Protein AF-A0A9P4GQ30-F1 (afdb_monomer_lite)

Foldseek 3Di:
DKDADPDPPGGDIDDDDPDPVPLWDADPVPRFIAGVVPRGGDDPPDDPVRVVVVVVVVVVVVVVVVVVVQVVQWDFDPPPPRRDTDGDDPDDPDDD

Structure (mmCIF, N/CA/C/O backbone):
data_AF-A0A9P4GQ30-F1
#
_entry.id   AF-A0A9P4GQ30-F1
#
loop_
_atom_site.group_PDB
_atom_site.id
_atom_site.type_symbol
_atom_site.label_atom_id
_atom_site.label_alt_id
_atom_site.label_comp_id
_atom_site.label_asym_id
_atom_site.label_entity_id
_atom_site.label_seq_id
_atom_site.pdbx_PDB_ins_code
_atom_site.Cartn_x
_atom_site.Cartn_y
_atom_site.Cartn_z
_atom_site.occupancy
_atom_site.B_iso_or_equiv
_atom_site.auth_seq_id
_atom_site.auth_comp_id
_atom_site.auth_asym_id
_atom_site.auth_atom_id
_atom_site.pdbx_PDB_model_num
ATOM 1 N N . MET A 1 1 ? 9.860 11.430 -5.111 1.00 77.50 1 MET A N 1
ATOM 2 C CA . MET A 1 1 ? 9.794 10.771 -3.783 1.00 77.50 1 MET A CA 1
ATOM 3 C C . MET A 1 1 ? 10.476 9.407 -3.846 1.00 77.50 1 MET A C 1
ATOM 5 O O . MET A 1 1 ? 10.179 8.661 -4.767 1.00 77.50 1 MET A O 1
ATOM 9 N N . PHE A 1 2 ? 11.385 9.070 -2.923 1.00 82.88 2 PH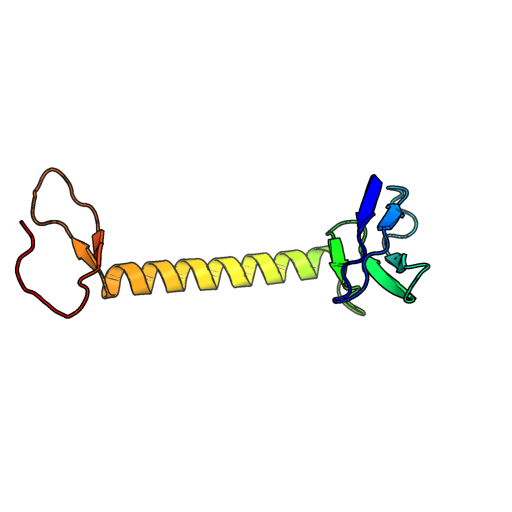E A N 1
ATOM 10 C CA . PHE A 1 2 ? 11.995 7.727 -2.852 1.00 82.88 2 PHE A CA 1
ATOM 11 C C . PHE A 1 2 ? 11.093 6.762 -2.080 1.00 82.88 2 PHE A C 1
ATOM 13 O O . PHE A 1 2 ? 10.620 7.130 -1.006 1.00 82.88 2 PHE A O 1
ATOM 20 N N . ARG A 1 3 ? 10.881 5.540 -2.589 1.00 83.19 3 ARG A N 1
ATOM 21 C CA . ARG A 1 3 ? 10.151 4.482 -1.870 1.00 83.19 3 ARG A CA 1
ATOM 22 C C . ARG A 1 3 ? 10.723 3.088 -2.140 1.00 83.19 3 ARG A C 1
ATOM 24 O O . ARG A 1 3 ? 11.273 2.838 -3.213 1.00 83.19 3 ARG A O 1
ATOM 31 N N . TYR A 1 4 ? 10.562 2.182 -1.177 1.00 87.62 4 TYR A N 1
ATOM 32 C CA . TYR A 1 4 ? 10.941 0.771 -1.307 1.00 87.62 4 TYR A CA 1
ATOM 33 C C . TYR A 1 4 ? 9.923 -0.024 -2.132 1.00 87.62 4 TYR A C 1
ATOM 35 O O . TYR A 1 4 ? 8.755 0.352 -2.241 1.00 87.62 4 TYR A O 1
ATOM 43 N N . CYS A 1 5 ? 10.370 -1.127 -2.730 1.00 87.19 5 CYS A N 1
ATOM 44 C CA . CYS A 1 5 ? 9.490 -2.084 -3.380 1.00 87.19 5 CYS A CA 1
ATOM 45 C C . CYS A 1 5 ? 8.577 -2.756 -2.343 1.00 87.19 5 CYS A C 1
ATOM 47 O O . CYS A 1 5 ? 9.036 -3.185 -1.291 1.00 87.19 5 CYS A O 1
ATOM 49 N N . LEU A 1 6 ? 7.287 -2.882 -2.656 1.00 86.69 6 LEU A N 1
ATOM 50 C CA . LEU A 1 6 ? 6.303 -3.507 -1.761 1.00 86.69 6 LEU A CA 1
ATOM 51 C C . LEU A 1 6 ? 6.274 -5.037 -1.869 1.00 86.69 6 LEU A C 1
ATOM 53 O O . LEU A 1 6 ? 5.602 -5.705 -1.084 1.00 86.69 6 LEU A O 1
ATOM 57 N N . ARG A 1 7 ? 6.963 -5.612 -2.860 1.00 85.38 7 ARG A N 1
ATOM 58 C CA . ARG A 1 7 ? 7.030 -7.063 -3.024 1.00 85.38 7 ARG A CA 1
ATOM 59 C C . ARG A 1 7 ? 7.816 -7.669 -1.867 1.00 85.38 7 ARG A C 1
ATOM 61 O O . ARG A 1 7 ? 8.983 -7.343 -1.665 1.00 85.38 7 ARG A O 1
ATOM 68 N N . SER A 1 8 ? 7.201 -8.624 -1.176 1.00 87.56 8 SER A N 1
ATOM 69 C CA . SER A 1 8 ? 7.875 -9.424 -0.156 1.00 87.56 8 SER A CA 1
ATOM 70 C C . SER A 1 8 ? 9.147 -10.064 -0.724 1.00 87.56 8 SER A C 1
ATOM 72 O O . SER A 1 8 ? 9.101 -10.726 -1.762 1.00 87.56 8 SER A O 1
ATOM 74 N N . GLY A 1 9 ? 10.278 -9.845 -0.051 1.00 88.12 9 GLY A N 1
ATOM 75 C CA . GLY A 1 9 ? 11.591 -10.345 -0.471 1.00 88.12 9 GLY A CA 1
ATOM 76 C C . GLY A 1 9 ? 12.347 -9.459 -1.470 1.00 88.12 9 GLY A C 1
ATOM 77 O O . GLY A 1 9 ? 13.418 -9.855 -1.916 1.00 88.12 9 GLY A O 1
ATOM 78 N N . CYS A 1 10 ? 11.828 -8.279 -1.826 1.00 87.44 10 CYS A N 1
ATOM 79 C CA . CYS A 1 10 ? 12.555 -7.289 -2.620 1.00 87.44 10 CYS A CA 1
ATOM 80 C C . CYS A 1 10 ? 12.959 -6.094 -1.748 1.00 87.44 10 CYS A C 1
ATOM 82 O O . CYS A 1 10 ? 12.106 -5.374 -1.242 1.00 87.44 10 CYS A O 1
ATOM 84 N N . GLU A 1 11 ? 14.262 -5.850 -1.615 1.00 89.62 11 GLU A N 1
ATOM 85 C CA . GLU A 1 11 ? 14.815 -4.752 -0.800 1.00 89.62 11 GLU A CA 1
ATOM 86 C C . GLU A 1 11 ? 15.182 -3.517 -1.637 1.00 89.62 11 GLU A C 1
ATOM 88 O O . GLU A 1 11 ? 15.738 -2.537 -1.144 1.00 89.62 11 GLU A O 1
ATOM 93 N N . SER A 1 12 ? 14.888 -3.554 -2.937 1.00 86.75 12 SER A N 1
ATOM 94 C CA . SER A 1 12 ? 15.214 -2.456 -3.843 1.00 86.75 12 SER A CA 1
ATOM 95 C C . SER A 1 12 ? 14.301 -1.258 -3.608 1.00 86.75 12 SER A C 1
ATOM 97 O O . SER A 1 12 ? 13.094 -1.408 -3.422 1.00 86.75 12 SER A O 1
ATOM 99 N N . GLY A 1 13 ? 14.867 -0.055 -3.664 1.00 87.25 13 GLY A N 1
ATOM 100 C CA . GLY A 1 13 ? 14.116 1.196 -3.632 1.00 87.25 13 GLY A CA 1
ATOM 101 C C . GLY A 1 13 ? 14.353 2.027 -4.884 1.00 87.25 13 GLY A C 1
ATOM 102 O O . GLY A 1 13 ? 15.381 1.899 -5.548 1.00 87.25 13 GLY A O 1
ATOM 103 N N . GLN A 1 14 ? 13.386 2.874 -5.217 1.00 84.94 14 GLN A N 1
ATOM 104 C CA . GLN A 1 14 ? 13.439 3.719 -6.405 1.00 84.94 14 GLN A CA 1
ATOM 105 C C . GLN A 1 14 ? 12.807 5.084 -6.165 1.00 84.94 14 GLN A C 1
ATOM 107 O O . GLN A 1 14 ? 11.986 5.271 -5.265 1.00 84.94 14 GLN A O 1
ATOM 112 N N . ILE A 1 15 ? 13.224 6.055 -6.973 1.00 82.81 15 ILE A N 1
ATOM 113 C CA . ILE A 1 15 ? 12.683 7.409 -6.955 1.00 82.81 15 ILE A CA 1
ATOM 114 C C . ILE A 1 15 ? 11.524 7.465 -7.947 1.00 82.81 15 ILE A C 1
ATOM 116 O O . ILE A 1 15 ? 11.696 7.180 -9.127 1.00 82.81 15 ILE A O 1
ATOM 120 N N . TYR A 1 16 ? 10.354 7.840 -7.447 1.00 72.19 16 TYR A N 1
ATOM 121 C CA . TYR A 1 16 ? 9.144 8.062 -8.224 1.00 72.19 16 TYR A CA 1
ATOM 122 C C . TYR A 1 16 ? 8.982 9.562 -8.454 1.00 72.19 16 TYR A C 1
ATOM 124 O O . TYR A 1 16 ? 9.045 10.344 -7.495 1.00 72.19 16 TYR A O 1
ATOM 132 N N . ASP A 1 17 ? 8.777 9.960 -9.705 1.00 67.94 17 ASP A N 1
ATOM 133 C CA . ASP A 1 17 ? 8.316 11.306 -10.020 1.00 67.94 17 ASP A CA 1
ATOM 134 C C . ASP A 1 17 ? 6.820 11.381 -9.692 1.00 67.94 17 ASP A C 1
ATOM 136 O O . ASP A 1 17 ? 6.056 10.486 -10.049 1.00 67.94 17 ASP A O 1
ATOM 140 N N . SER A 1 18 ? 6.399 12.386 -8.927 1.00 61.75 18 SER A N 1
ATOM 141 C CA . SER A 1 18 ? 5.008 12.538 -8.473 1.00 61.75 18 SER A CA 1
ATOM 142 C C . SER A 1 18 ? 4.103 13.142 -9.554 1.00 61.75 18 SER A C 1
ATOM 144 O O . SER A 1 18 ? 3.155 13.861 -9.239 1.00 61.75 18 SER A O 1
ATOM 146 N N . GLY A 1 19 ? 4.423 12.899 -10.825 1.00 58.12 19 GLY A N 1
ATOM 147 C CA . GLY A 1 19 ? 3.598 13.273 -11.958 1.00 58.12 19 GLY A CA 1
ATOM 148 C C . GLY A 1 19 ? 2.343 12.407 -12.013 1.00 58.12 19 GLY A C 1
ATOM 149 O O . GLY A 1 19 ? 2.396 11.187 -11.886 1.00 58.12 19 GLY A O 1
ATOM 150 N N . VAL A 1 20 ? 1.194 13.047 -12.229 1.00 55.47 20 VAL A N 1
ATOM 151 C CA . VAL A 1 20 ? -0.092 12.373 -12.494 1.00 55.47 20 VAL A CA 1
ATOM 152 C C . VAL A 1 20 ? -0.037 11.574 -13.812 1.00 55.47 20 VAL A C 1
ATOM 154 O O . VAL A 1 20 ? -0.868 10.703 -14.063 1.00 55.47 20 VAL A O 1
ATOM 157 N N . GLU A 1 21 ? 0.975 11.840 -14.644 1.00 51.66 21 GLU A N 1
ATOM 158 C CA . GLU A 1 21 ? 1.309 11.073 -15.839 1.00 51.66 21 GLU A CA 1
ATOM 159 C C . GLU A 1 21 ? 2.035 9.777 -15.457 1.00 51.66 21 GLU A C 1
ATOM 161 O O . GLU A 1 21 ? 3.258 9.711 -15.376 1.00 51.66 21 GLU A O 1
ATOM 166 N N . GLY A 1 22 ? 1.250 8.730 -15.207 1.00 59.22 22 GLY A N 1
ATOM 167 C CA . GLY A 1 22 ? 1.762 7.402 -14.876 1.00 59.22 22 GLY A CA 1
ATOM 168 C C . GLY A 1 22 ? 1.728 7.130 -13.378 1.00 59.22 22 GLY A C 1
ATOM 169 O O . GLY A 1 22 ? 2.749 7.036 -12.706 1.00 59.22 22 GLY A O 1
ATOM 170 N N . ASN A 1 23 ? 0.524 6.913 -12.852 1.00 71.56 23 ASN A N 1
ATOM 171 C CA . ASN A 1 23 ? 0.314 6.442 -11.484 1.00 71.56 23 ASN A CA 1
ATOM 172 C C . ASN A 1 23 ? 0.834 5.014 -11.241 1.00 71.56 23 ASN A C 1
ATOM 174 O O . ASN A 1 23 ? 0.860 4.569 -10.098 1.00 71.56 23 ASN A O 1
ATOM 178 N N . ILE A 1 24 ? 1.247 4.298 -12.290 1.00 77.19 24 ILE A N 1
ATOM 179 C CA . ILE A 1 24 ? 1.805 2.949 -12.223 1.00 77.19 24 ILE A CA 1
ATOM 180 C C . ILE A 1 24 ? 3.317 3.046 -12.343 1.00 77.19 24 ILE A C 1
ATOM 182 O O . ILE A 1 24 ? 3.842 3.579 -13.319 1.00 77.19 24 ILE A O 1
ATOM 186 N N . SER A 1 25 ? 4.026 2.449 -11.397 1.00 77.62 25 SER A N 1
ATOM 187 C CA . SER A 1 25 ? 5.472 2.346 -11.471 1.00 77.62 25 SER A CA 1
ATOM 188 C C . SER A 1 25 ? 5.936 0.910 -11.309 1.00 77.62 25 SER A C 1
ATOM 190 O O . SER A 1 25 ? 5.378 0.129 -10.539 1.00 77.62 25 SER A O 1
ATOM 192 N N . ARG A 1 26 ? 6.951 0.563 -12.097 1.00 84.19 26 ARG A N 1
ATOM 193 C CA . ARG A 1 26 ? 7.543 -0.767 -12.173 1.00 84.19 26 ARG A CA 1
ATOM 194 C C . ARG A 1 26 ? 8.865 -0.786 -11.429 1.00 84.19 26 ARG A C 1
ATOM 196 O O . ARG A 1 26 ? 9.662 0.139 -11.572 1.00 84.19 26 ARG A O 1
ATOM 203 N N . SER A 1 27 ? 9.111 -1.842 -10.662 1.00 84.44 27 SER A N 1
ATOM 204 C CA . SER A 1 27 ? 10.403 -2.039 -10.019 1.00 84.44 27 SER A CA 1
ATOM 205 C C . SER A 1 27 ? 11.478 -2.470 -11.010 1.00 84.44 27 SER A C 1
ATOM 207 O O . SER A 1 27 ? 11.296 -3.465 -11.701 1.00 84.44 27 SER A O 1
ATOM 209 N N . ASN A 1 28 ? 12.627 -1.791 -11.017 1.00 84.31 28 ASN A N 1
ATOM 210 C CA . ASN A 1 28 ? 13.764 -2.170 -11.873 1.00 84.31 28 ASN A CA 1
ATOM 211 C C . ASN A 1 28 ? 14.456 -3.476 -11.442 1.00 84.31 28 ASN A C 1
ATOM 213 O O . ASN A 1 28 ? 15.243 -4.028 -12.203 1.00 84.31 28 ASN A O 1
ATOM 217 N N . ALA A 1 29 ? 14.205 -3.953 -10.220 1.00 88.62 29 ALA A N 1
ATOM 218 C CA . ALA A 1 29 ? 14.859 -5.143 -9.676 1.00 88.62 29 ALA A CA 1
ATOM 219 C C . ALA A 1 29 ? 14.021 -6.422 -9.807 1.00 88.62 29 ALA A C 1
ATOM 221 O O . ALA A 1 29 ? 14.574 -7.516 -9.832 1.00 88.62 29 ALA A O 1
ATOM 222 N N . CYS A 1 30 ? 12.689 -6.299 -9.837 1.00 88.19 30 CYS A N 1
ATOM 223 C CA . CYS A 1 30 ? 11.785 -7.454 -9.783 1.00 88.19 30 CYS A CA 1
ATOM 224 C C . CYS A 1 30 ? 10.503 -7.304 -10.619 1.00 88.19 30 CYS A C 1
ATOM 226 O O . CYS A 1 30 ? 9.577 -8.097 -10.451 1.00 88.19 30 CYS A O 1
ATOM 228 N N . ASP A 1 31 ? 10.409 -6.259 -11.449 1.00 85.62 31 ASP A N 1
ATOM 229 C CA . ASP A 1 31 ? 9.269 -5.944 -12.325 1.00 85.62 31 ASP A CA 1
ATOM 230 C C . ASP A 1 31 ? 7.907 -5.782 -11.624 1.00 85.62 31 ASP A C 1
ATOM 232 O O . ASP A 1 31 ? 6.861 -5.692 -12.269 1.00 85.62 31 ASP A O 1
ATOM 236 N N . PHE A 1 32 ? 7.898 -5.690 -10.292 1.00 85.50 32 PHE A N 1
ATOM 237 C CA . PHE A 1 32 ? 6.677 -5.497 -9.520 1.00 85.50 32 PHE A CA 1
ATOM 238 C C . PHE A 1 32 ? 6.035 -4.139 -9.820 1.00 85.50 32 PHE A C 1
ATOM 240 O O . PHE A 1 32 ? 6.727 -3.120 -9.839 1.00 85.50 32 PHE A O 1
ATOM 247 N N . LEU A 1 33 ? 4.719 -4.136 -10.045 1.00 84.62 33 LEU A N 1
ATOM 248 C CA . LEU A 1 33 ? 3.939 -2.938 -10.343 1.00 84.62 33 LEU A CA 1
ATOM 249 C C . LEU A 1 33 ? 3.269 -2.406 -9.073 1.00 84.62 33 LEU A C 1
ATOM 251 O O . LEU A 1 33 ? 2.552 -3.136 -8.387 1.00 84.62 33 LEU A O 1
ATOM 255 N N . THR A 1 34 ? 3.460 -1.118 -8.815 1.00 79.25 34 THR A N 1
ATOM 256 C CA . THR A 1 34 ? 2.944 -0.402 -7.646 1.00 79.25 34 THR A CA 1
ATOM 257 C C . THR A 1 34 ? 2.236 0.871 -8.096 1.00 79.25 34 THR A C 1
ATOM 259 O O . THR A 1 34 ? 2.719 1.556 -9.002 1.00 79.25 34 THR A O 1
ATOM 262 N N . PHE A 1 35 ? 1.123 1.220 -7.446 1.00 78.19 35 PHE A N 1
ATOM 263 C CA . PHE A 1 35 ? 0.509 2.537 -7.597 1.00 78.19 35 PHE A CA 1
ATOM 264 C C . PHE A 1 35 ? 1.224 3.573 -6.725 1.00 78.19 35 PHE A C 1
ATOM 266 O O . PHE A 1 35 ? 1.322 3.422 -5.507 1.00 78.19 35 PHE A O 1
ATOM 273 N N . THR A 1 36 ? 1.699 4.657 -7.335 1.00 73.19 36 THR A N 1
ATOM 274 C CA . THR A 1 36 ? 2.489 5.701 -6.653 1.00 73.19 36 THR A CA 1
ATOM 275 C C . THR A 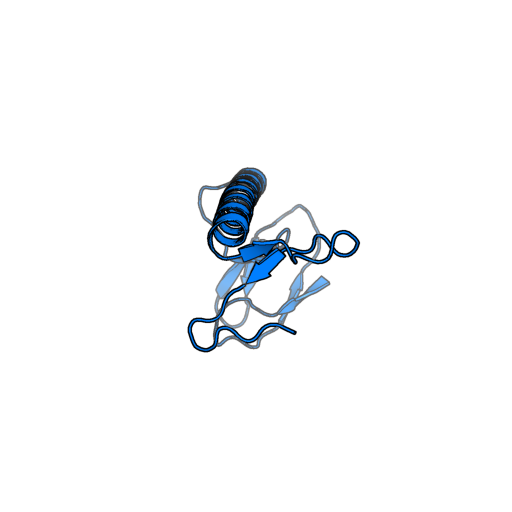1 36 ? 1.659 6.611 -5.744 1.00 73.19 36 THR A C 1
ATOM 277 O O . THR A 1 36 ? 2.226 7.289 -4.882 1.00 73.19 36 THR A O 1
ATOM 280 N N . ILE A 1 37 ? 0.332 6.610 -5.922 1.00 75.38 37 ILE A N 1
ATOM 281 C CA . ILE A 1 37 ? -0.618 7.473 -5.203 1.00 75.38 37 ILE A CA 1
ATOM 282 C C . ILE A 1 37 ? -0.946 6.915 -3.808 1.00 75.38 37 ILE A C 1
ATOM 284 O O . ILE A 1 37 ? -1.089 7.691 -2.866 1.00 75.38 37 ILE A O 1
ATOM 288 N N . HIS A 1 38 ? -1.046 5.589 -3.661 1.00 72.12 38 HIS A N 1
ATOM 289 C CA . HIS A 1 38 ? -1.520 4.949 -2.421 1.00 72.12 38 HIS A CA 1
ATOM 290 C C . HIS A 1 38 ? -0.530 3.958 -1.807 1.00 72.12 38 HIS A C 1
ATOM 292 O O . HIS A 1 38 ? -0.840 3.371 -0.777 1.00 72.12 38 HIS A O 1
ATOM 298 N N . ASP A 1 39 ? 0.653 3.783 -2.409 1.00 72.25 39 ASP A N 1
ATOM 299 C CA . ASP A 1 39 ? 1.664 2.832 -1.932 1.00 72.25 39 ASP A CA 1
ATOM 300 C C . ASP A 1 39 ? 1.138 1.400 -1.851 1.00 72.25 39 ASP A C 1
ATOM 302 O O . ASP A 1 39 ? 1.369 0.679 -0.881 1.00 72.25 39 ASP A O 1
ATOM 306 N N . GLU A 1 40 ? 0.434 0.979 -2.900 1.00 74.19 40 GLU A N 1
ATOM 307 C CA . GLU A 1 40 ? -0.193 -0.338 -2.958 1.00 74.19 40 GLU A CA 1
ATOM 308 C C . GLU A 1 40 ? 0.193 -1.099 -4.215 1.00 74.19 40 GLU A C 1
ATOM 310 O O . GLU A 1 40 ? 0.553 -0.518 -5.244 1.00 74.19 40 GLU A O 1
ATOM 315 N N . ALA A 1 41 ? 0.085 -2.424 -4.135 1.00 78.81 41 ALA A N 1
ATOM 316 C CA . ALA A 1 41 ? 0.215 -3.284 -5.298 1.00 78.81 41 ALA A CA 1
ATOM 317 C C . ALA A 1 41 ? -0.749 -2.832 -6.404 1.00 78.81 41 ALA A C 1
ATOM 319 O O . ALA A 1 41 ? -1.898 -2.472 -6.142 1.00 78.81 41 ALA A O 1
ATOM 320 N N . PHE A 1 42 ? -0.284 -2.874 -7.651 1.00 78.81 42 PHE A N 1
ATOM 321 C CA . PHE A 1 42 ? -1.129 -2.567 -8.794 1.00 78.81 42 PHE A CA 1
ATOM 322 C C . PHE A 1 42 ? -2.352 -3.495 -8.837 1.00 78.81 42 PHE A C 1
ATOM 324 O O . PHE A 1 42 ? -2.221 -4.717 -8.927 1.00 78.81 42 PHE A O 1
ATOM 331 N N . HIS A 1 43 ? -3.538 -2.897 -8.814 1.00 72.38 43 HIS A N 1
ATOM 332 C CA . HIS A 1 43 ? -4.818 -3.573 -8.979 1.00 72.38 43 HIS A CA 1
ATOM 333 C C . HIS A 1 43 ? -5.378 -3.297 -10.383 1.00 72.38 43 HIS A C 1
ATOM 335 O O . HIS A 1 43 ? -5.790 -2.186 -10.716 1.00 72.38 43 HIS A O 1
ATOM 341 N N . ALA A 1 44 ? -5.385 -4.322 -11.236 1.00 65.69 44 ALA A N 1
ATOM 342 C CA . ALA A 1 44 ? -5.967 -4.220 -12.569 1.00 65.69 44 ALA A CA 1
ATOM 343 C C . ALA A 1 44 ? -7.503 -4.166 -12.477 1.00 65.69 44 ALA A C 1
ATOM 345 O O . ALA A 1 44 ? -8.114 -5.061 -11.899 1.00 65.69 44 ALA A O 1
ATOM 346 N N . GLY A 1 45 ? -8.123 -3.150 -13.086 1.00 68.44 45 GLY A N 1
ATOM 347 C CA . GLY A 1 45 ? -9.583 -3.073 -13.241 1.00 68.44 45 GLY A CA 1
ATOM 348 C C . GLY A 1 45 ? -10.338 -2.321 -12.145 1.00 68.44 45 GLY A C 1
ATOM 349 O O . GLY A 1 45 ? -11.564 -2.332 -12.155 1.00 68.44 45 GLY A O 1
ATOM 350 N N . GLU A 1 46 ? -9.638 -1.644 -11.237 1.00 73.25 46 GLU A N 1
ATOM 351 C CA . GLU A 1 46 ? -10.259 -0.810 -10.207 1.00 73.25 46 GLU A CA 1
ATOM 352 C C . GLU A 1 46 ? -9.592 0.565 -10.156 1.00 73.25 46 GLU A C 1
ATOM 354 O O . GLU A 1 46 ? -8.366 0.667 -10.261 1.00 73.25 46 GLU A O 1
ATOM 359 N N . THR A 1 47 ? -10.394 1.624 -10.014 1.00 77.44 47 THR A N 1
ATOM 360 C CA . THR A 1 47 ? -9.862 2.973 -9.825 1.00 77.44 47 THR A CA 1
ATOM 361 C C . THR A 1 47 ? -9.331 3.143 -8.403 1.00 77.44 47 THR A C 1
ATOM 363 O O . THR A 1 47 ? -9.811 2.530 -7.453 1.00 77.44 47 THR A O 1
ATOM 366 N N . CYS A 1 48 ? -8.357 4.032 -8.247 1.00 75.00 48 CYS A N 1
ATOM 367 C CA . CYS A 1 48 ? -7.886 4.520 -6.955 1.00 75.00 48 CYS A CA 1
ATOM 368 C C . CYS A 1 48 ? -9.032 4.877 -5.981 1.00 75.00 48 CYS A C 1
ATOM 370 O O . CYS A 1 48 ? -8.990 4.523 -4.805 1.00 75.00 48 CYS A O 1
ATOM 372 N N . GLU A 1 49 ? -10.087 5.529 -6.482 1.00 77.56 49 GLU A N 1
ATOM 373 C CA . GLU A 1 49 ? -11.250 5.925 -5.681 1.00 77.56 49 GLU A CA 1
ATOM 374 C C . GLU A 1 49 ? -12.106 4.736 -5.234 1.00 77.56 49 GLU A C 1
ATOM 376 O O . GLU A 1 49 ? -12.576 4.706 -4.097 1.00 77.56 49 GLU A O 1
ATOM 381 N N . ASP A 1 50 ? -12.330 3.755 -6.109 1.00 78.38 50 ASP A N 1
ATOM 382 C CA . ASP A 1 50 ? -13.094 2.550 -5.766 1.00 78.38 50 ASP A CA 1
ATOM 383 C C . ASP A 1 50 ? -12.353 1.699 -4.727 1.00 78.38 50 ASP A C 1
ATOM 385 O O . ASP A 1 50 ? -12.968 1.176 -3.790 1.00 78.38 50 ASP A O 1
ATOM 389 N N . HIS A 1 51 ? -11.023 1.636 -4.839 1.00 79.38 51 HIS A N 1
ATOM 390 C CA . HIS A 1 51 ? -10.170 0.972 -3.861 1.00 79.38 51 HIS A CA 1
ATOM 391 C C . HIS A 1 51 ? -10.301 1.597 -2.466 1.00 79.38 51 HIS A C 1
ATOM 393 O 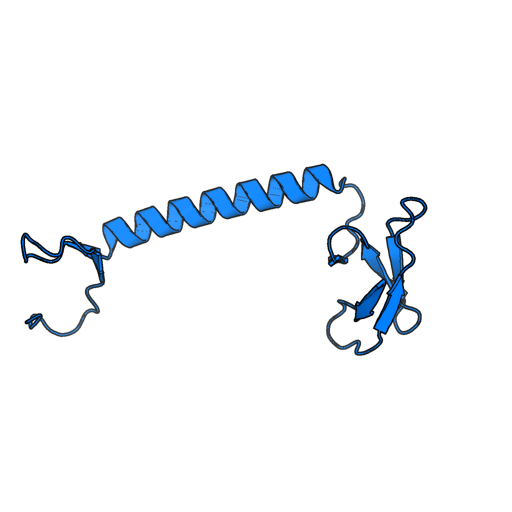O . HIS A 1 51 ? -10.531 0.890 -1.477 1.00 79.38 51 HIS A O 1
ATOM 399 N N . ASP A 1 52 ? -10.200 2.927 -2.386 1.00 78.69 52 ASP A N 1
ATOM 400 C CA . ASP A 1 52 ? -10.293 3.662 -1.124 1.00 78.69 52 ASP A CA 1
ATOM 401 C C . ASP A 1 52 ? -11.682 3.519 -0.481 1.00 78.69 52 ASP A C 1
ATOM 403 O O . ASP A 1 52 ? -11.795 3.215 0.711 1.00 78.69 52 ASP A O 1
ATOM 407 N N . LYS A 1 53 ? -12.752 3.599 -1.287 1.00 81.69 53 LYS A N 1
ATOM 408 C CA . LYS A 1 53 ? -14.132 3.368 -0.826 1.00 81.69 53 LYS A CA 1
ATOM 409 C C . LYS A 1 53 ? -14.305 1.977 -0.224 1.00 81.69 53 LYS A C 1
ATOM 411 O O . LYS A 1 53 ? -14.883 1.851 0.858 1.00 81.69 53 LYS A O 1
ATOM 416 N N . ARG A 1 54 ? -13.783 0.927 -0.872 1.00 80.31 54 ARG A N 1
ATOM 417 C CA . ARG A 1 54 ? -13.839 -0.435 -0.316 1.00 80.31 54 ARG A CA 1
ATOM 418 C C . ARG A 1 54 ? -13.056 -0.567 0.983 1.00 80.31 54 ARG A C 1
ATOM 420 O O . ARG A 1 54 ? -13.520 -1.262 1.886 1.00 80.31 54 ARG A O 1
ATOM 427 N N . LYS A 1 55 ? -11.873 0.040 1.093 1.00 78.44 55 LYS A N 1
ATOM 428 C CA . LYS A 1 55 ? -11.090 -0.002 2.337 1.00 78.44 55 LYS A CA 1
ATOM 429 C C . LYS A 1 55 ? -11.785 0.727 3.475 1.00 78.44 55 LYS A C 1
ATOM 431 O O . LYS A 1 55 ? -11.862 0.191 4.575 1.00 78.44 55 LYS A O 1
ATOM 436 N N . THR A 1 56 ? -12.326 1.909 3.208 1.00 77.62 56 THR A N 1
ATOM 437 C CA . THR A 1 56 ? -13.115 2.669 4.182 1.00 77.62 56 THR A CA 1
ATOM 438 C C . THR A 1 56 ? -14.339 1.878 4.632 1.00 77.62 56 THR A C 1
ATOM 440 O O . THR A 1 56 ? -14.581 1.751 5.829 1.00 77.62 56 THR A O 1
ATOM 443 N N . SER A 1 57 ? -15.075 1.271 3.697 1.00 71.06 57 SER A N 1
ATOM 444 C CA . SER A 1 57 ? -16.233 0.443 4.037 1.00 71.06 57 SER A CA 1
ATOM 445 C C . SER A 1 57 ? -15.861 -0.764 4.901 1.00 71.06 57 SER A C 1
ATOM 447 O O . SER A 1 57 ? -16.596 -1.067 5.832 1.00 71.06 57 SER A O 1
ATOM 449 N N . GLN A 1 58 ? -14.746 -1.445 4.617 1.00 68.88 58 GLN A N 1
ATOM 450 C CA . GLN A 1 58 ? -14.284 -2.581 5.426 1.00 68.88 58 GLN A CA 1
ATOM 451 C C . GLN A 1 58 ? -13.870 -2.148 6.835 1.00 68.88 58 GLN A C 1
ATOM 453 O O . GLN A 1 58 ? -14.352 -2.729 7.802 1.00 68.88 58 GLN A O 1
ATOM 458 N N . ARG A 1 59 ? -13.092 -1.063 6.959 1.00 69.62 59 ARG A N 1
ATOM 459 C CA . ARG A 1 59 ? -12.700 -0.514 8.266 1.00 69.62 59 ARG A CA 1
ATOM 460 C C . ARG A 1 59 ? -13.903 -0.150 9.131 1.00 69.62 59 ARG A C 1
ATOM 462 O O . ARG A 1 59 ? -13.890 -0.436 10.318 1.00 69.62 59 ARG A O 1
ATOM 469 N N . ASN A 1 60 ? -14.941 0.448 8.546 1.00 67.19 60 ASN A N 1
ATO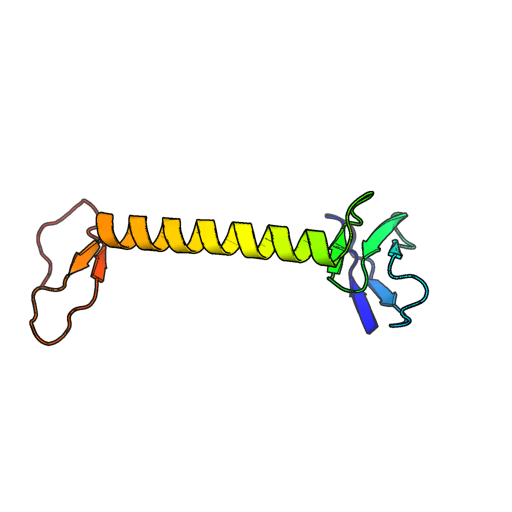M 470 C CA . ASN A 1 60 ? -16.154 0.800 9.289 1.00 67.19 60 ASN A CA 1
ATOM 471 C C . ASN A 1 60 ? -16.884 -0.439 9.831 1.00 67.19 60 ASN A C 1
ATOM 473 O O . ASN A 1 60 ? -17.415 -0.399 10.934 1.00 67.19 60 ASN A O 1
ATOM 477 N N . VAL A 1 61 ? -16.904 -1.540 9.073 1.00 70.69 61 VAL A N 1
ATOM 478 C CA . VAL A 1 61 ? -17.508 -2.805 9.525 1.00 70.69 61 VAL A CA 1
ATOM 479 C C . VAL A 1 61 ? -16.666 -3.451 10.628 1.00 70.69 61 VAL A C 1
ATOM 481 O O . VAL A 1 61 ? -17.219 -3.949 11.603 1.00 70.69 61 VAL A O 1
ATOM 484 N N . GLU A 1 62 ? -15.338 -3.434 10.498 1.00 66.31 62 GLU A N 1
ATOM 485 C CA . GLU A 1 62 ? -14.425 -3.970 11.515 1.00 66.31 62 GLU A CA 1
ATOM 486 C C . GLU A 1 62 ? -14.472 -3.168 12.825 1.00 66.31 62 GLU A C 1
ATOM 488 O O . GLU A 1 62 ? -14.435 -3.762 13.904 1.00 66.31 62 GLU A O 1
ATOM 493 N N . ASP A 1 63 ? -14.583 -1.840 12.747 1.00 64.94 63 ASP A N 1
ATOM 494 C CA . ASP A 1 63 ? -14.703 -0.961 13.916 1.00 64.94 63 ASP A CA 1
ATOM 495 C C . ASP A 1 63 ? -16.031 -1.188 14.653 1.00 64.94 63 ASP A C 1
ATOM 497 O O . ASP A 1 63 ? -16.039 -1.378 15.871 1.00 64.94 63 ASP A O 1
ATOM 501 N N . ASP A 1 64 ? -17.140 -1.291 13.914 1.00 64.06 64 ASP A N 1
ATOM 502 C CA . ASP A 1 64 ? -18.456 -1.595 14.484 1.00 64.06 64 ASP A CA 1
ATOM 503 C C . ASP A 1 64 ? -18.479 -2.986 15.136 1.00 64.06 64 ASP A C 1
ATOM 505 O O . ASP A 1 64 ? -18.869 -3.130 16.296 1.00 64.06 64 ASP A O 1
ATOM 509 N N . ALA A 1 65 ? -17.937 -4.003 14.458 1.00 67.88 65 ALA A N 1
ATOM 510 C CA . ALA A 1 65 ? -17.807 -5.345 15.019 1.00 67.88 65 ALA A CA 1
ATOM 511 C C . ALA A 1 65 ? -16.927 -5.364 16.283 1.00 67.88 65 ALA A C 1
ATOM 513 O O . ALA A 1 65 ? -17.253 -6.042 17.260 1.00 67.88 65 ALA A O 1
ATOM 514 N N . SER A 1 66 ? -15.837 -4.593 16.306 1.00 62.91 66 SER A N 1
ATOM 515 C CA . SER A 1 66 ? -14.959 -4.474 17.476 1.00 62.91 66 SER A CA 1
ATOM 516 C C . SER A 1 66 ? -15.656 -3.765 18.640 1.00 62.91 66 SER A C 1
ATOM 518 O O . SER A 1 66 ? -15.502 -4.170 19.796 1.00 62.91 66 SER A O 1
ATOM 520 N N . ALA A 1 67 ? -16.466 -2.743 18.356 1.00 65.56 67 ALA A N 1
ATOM 521 C CA . ALA A 1 67 ? -17.275 -2.058 19.356 1.00 65.56 67 ALA A CA 1
ATOM 522 C C . ALA A 1 67 ? -18.351 -2.982 19.953 1.00 65.56 67 ALA A C 1
ATOM 524 O O . ALA A 1 67 ? -18.573 -2.962 21.165 1.00 65.56 67 ALA A O 1
ATOM 525 N N . GLU A 1 68 ? -18.994 -3.815 19.135 1.00 65.12 68 GLU A N 1
ATOM 526 C CA . GLU A 1 68 ? -19.990 -4.805 19.566 1.00 65.12 68 GLU A CA 1
ATOM 527 C C . GLU A 1 68 ? -19.371 -5.908 20.440 1.00 65.12 68 GLU A C 1
ATOM 529 O O . GLU A 1 68 ? -19.923 -6.255 21.491 1.00 65.12 68 GLU A O 1
ATOM 534 N N . VAL A 1 69 ? -18.194 -6.421 20.059 1.00 65.62 69 VAL A N 1
ATOM 535 C CA . VAL A 1 69 ? -17.448 -7.397 20.869 1.00 65.62 69 VAL A CA 1
ATOM 536 C C . VAL A 1 69 ? -17.047 -6.775 22.199 1.00 65.62 69 VAL A C 1
ATOM 538 O O . VAL A 1 69 ? -17.352 -7.355 23.234 1.00 65.62 69 VAL A O 1
ATOM 541 N N . ASN A 1 70 ? -16.478 -5.566 22.197 1.00 60.41 70 ASN A N 1
ATOM 542 C CA . ASN A 1 70 ? -16.107 -4.858 23.422 1.00 60.41 70 ASN A CA 1
ATOM 543 C C . ASN A 1 70 ? -17.318 -4.686 24.356 1.00 60.41 70 ASN A C 1
ATOM 545 O O . ASN A 1 70 ? -17.241 -5.044 25.526 1.00 60.41 70 ASN A O 1
ATOM 549 N N . LYS A 1 71 ? -18.485 -4.253 23.858 1.00 62.81 71 LYS A N 1
ATOM 550 C CA . LYS A 1 71 ? -19.712 -4.174 24.682 1.00 62.81 71 LYS A CA 1
ATOM 551 C C . LYS A 1 71 ? -20.135 -5.522 25.278 1.00 62.81 71 LYS A C 1
ATOM 553 O O . LYS A 1 71 ? -20.733 -5.540 26.350 1.00 62.81 71 LYS A O 1
ATOM 558 N N . SER A 1 72 ? -19.885 -6.622 24.570 1.00 62.78 72 SER A N 1
ATOM 559 C CA . SER A 1 72 ? -20.350 -7.960 24.949 1.00 62.78 72 SER A CA 1
ATOM 560 C C . SER A 1 72 ? -19.371 -8.700 25.867 1.00 62.78 72 SER A C 1
ATOM 562 O O . SER A 1 72 ? -19.799 -9.504 26.693 1.00 62.78 72 SER A O 1
ATOM 564 N N . THR A 1 73 ? -18.066 -8.439 25.739 1.00 62.25 73 THR A N 1
ATOM 565 C CA . THR A 1 73 ? -16.999 -9.090 26.522 1.00 62.25 73 THR A CA 1
ATOM 566 C C . THR A 1 73 ? -16.558 -8.271 27.731 1.00 62.25 73 THR A C 1
ATOM 568 O O . THR A 1 73 ? -15.949 -8.814 28.658 1.00 62.25 73 THR A O 1
ATOM 571 N N . THR A 1 74 ? -16.894 -6.980 27.770 1.00 65.62 74 THR A N 1
ATOM 572 C CA . THR A 1 74 ? -16.558 -6.102 28.891 1.00 65.62 74 THR A CA 1
ATOM 573 C C . THR A 1 74 ? -17.749 -5.836 29.805 1.00 65.62 74 THR A C 1
ATOM 575 O O . THR A 1 74 ? -18.908 -5.792 29.396 1.00 65.62 74 THR A O 1
ATOM 578 N N . LYS A 1 75 ? -17.466 -5.650 31.094 1.00 66.31 75 LYS A N 1
ATOM 579 C CA . LYS A 1 75 ? -18.426 -5.140 32.079 1.00 66.31 75 LYS A CA 1
ATOM 580 C C . LYS A 1 75 ? -18.057 -3.704 32.412 1.00 66.31 75 LYS A C 1
ATOM 582 O O . LYS A 1 75 ? -16.892 -3.340 32.341 1.00 66.31 75 LYS A O 1
ATOM 587 N N . LYS A 1 76 ? -19.021 -2.875 32.808 1.00 66.00 76 LYS A N 1
ATOM 588 C CA . LYS A 1 76 ? -18.695 -1.541 33.331 1.00 66.00 76 LYS A CA 1
ATOM 589 C C . LYS A 1 76 ? -18.083 -1.656 34.721 1.00 66.00 76 LYS A C 1
ATOM 591 O O . LYS A 1 76 ? -18.566 -2.438 35.541 1.00 66.00 76 LYS A O 1
ATOM 596 N N . CYS A 1 77 ? -17.052 -0.857 34.976 1.00 63.69 77 CYS A N 1
ATOM 597 C CA . CYS A 1 77 ? -16.485 -0.701 36.306 1.00 63.69 77 CYS A CA 1
ATOM 598 C C . CYS A 1 77 ? -17.595 -0.283 37.298 1.00 63.69 77 CYS A C 1
ATOM 600 O O . CYS A 1 77 ? -18.326 0.669 37.010 1.00 63.69 77 CYS A O 1
ATOM 602 N N . PRO A 1 78 ? -17.758 -0.992 38.432 1.00 65.56 78 PRO A N 1
ATOM 603 C CA . PRO A 1 78 ? -18.832 -0.736 39.393 1.00 65.56 78 PRO A CA 1
ATOM 604 C C . PRO A 1 78 ? -18.657 0.577 40.174 1.00 65.56 78 PRO A C 1
ATOM 606 O O . PRO A 1 78 ? -19.627 1.077 40.741 1.00 65.56 78 PRO A O 1
ATOM 609 N N . GLU A 1 79 ? -17.451 1.154 40.185 1.00 64.06 79 GLU A N 1
ATOM 610 C CA . GLU A 1 79 ? -17.197 2.491 40.727 1.00 64.06 79 GLU A CA 1
ATOM 611 C C . GLU A 1 79 ? -17.945 3.546 39.900 1.00 64.06 79 GLU A C 1
ATOM 613 O O . GLU A 1 79 ? -17.651 3.778 38.721 1.00 64.06 79 GLU A O 1
ATOM 618 N N . THR A 1 80 ? -18.887 4.237 40.546 1.00 59.97 80 THR A N 1
ATOM 619 C CA . THR A 1 80 ? -19.789 5.235 39.940 1.00 59.97 80 THR A CA 1
ATOM 620 C C . THR A 1 80 ? -19.074 6.429 39.304 1.00 59.97 80 THR A C 1
ATOM 622 O O . THR A 1 80 ? -19.693 7.197 38.572 1.00 59.97 80 THR A O 1
ATOM 625 N N . THR A 1 81 ? -17.779 6.586 39.574 1.00 64.19 81 THR A N 1
ATOM 626 C CA . THR A 1 81 ? -16.939 7.698 39.109 1.00 64.19 81 THR A CA 1
ATOM 627 C C . THR A 1 81 ? -16.077 7.327 37.895 1.00 64.19 81 THR A C 1
ATOM 629 O O . THR A 1 81 ? -15.586 8.210 37.201 1.00 64.19 81 THR A O 1
ATOM 632 N N . CYS A 1 82 ? -15.877 6.031 37.633 1.00 71.12 82 CYS A N 1
ATOM 633 C CA . CYS A 1 82 ? -14.927 5.531 36.636 1.00 71.12 82 CYS A CA 1
ATOM 634 C C . CYS A 1 82 ? -15.625 5.201 35.305 1.00 71.12 82 CYS A C 1
ATOM 636 O O . CYS A 1 82 ? -15.237 5.708 34.257 1.00 71.12 82 CYS A O 1
ATOM 638 N N . GLY A 1 83 ? -16.684 4.380 35.334 1.00 62.56 83 GLY A N 1
ATOM 639 C CA . GLY A 1 83 ? -17.546 4.098 34.173 1.00 62.56 83 GLY A CA 1
ATOM 640 C C . GLY A 1 83 ? -16.887 3.415 32.961 1.00 62.56 83 GLY A C 1
ATOM 641 O O . GLY A 1 83 ? -17.557 3.230 31.943 1.00 62.56 83 GLY A O 1
ATOM 642 N N . VAL A 1 84 ? -15.609 3.036 33.052 1.00 72.44 84 VAL A N 1
ATOM 643 C CA . VAL A 1 84 ? -14.839 2.406 31.967 1.00 72.44 84 VAL A CA 1
ATOM 644 C C . VAL A 1 84 ? -15.251 0.939 31.800 1.00 72.44 84 VAL A C 1
ATOM 646 O O . VAL A 1 84 ? -15.571 0.256 32.775 1.00 72.44 84 VAL A O 1
ATOM 649 N N . ASN A 1 85 ? -15.243 0.460 30.559 1.00 66.56 85 ASN A N 1
ATOM 650 C CA . ASN A 1 85 ? -15.468 -0.93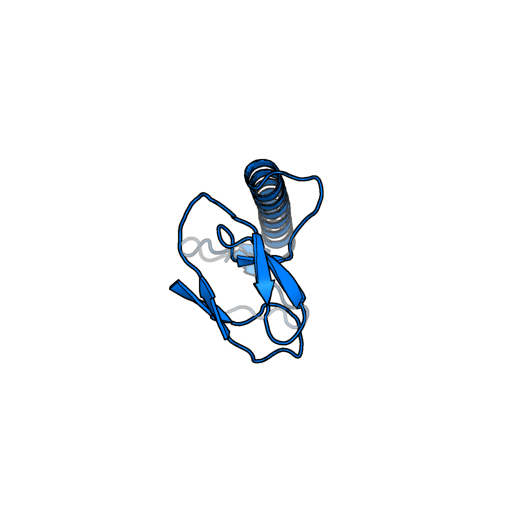8 30.204 1.00 66.56 85 ASN A CA 1
ATOM 651 C C . ASN A 1 85 ? -14.209 -1.775 30.500 1.00 66.56 85 ASN A C 1
ATOM 653 O O . ASN A 1 85 ? -13.127 -1.449 30.017 1.00 66.56 85 ASN A O 1
ATOM 657 N N . ILE A 1 86 ? -14.352 -2.841 31.289 1.00 68.06 86 ILE A N 1
ATOM 658 C CA . ILE A 1 86 ? -13.282 -3.760 31.704 1.00 68.06 86 ILE A CA 1
ATOM 659 C C . ILE A 1 86 ? -13.549 -5.174 31.170 1.00 68.06 86 ILE A C 1
ATOM 661 O O . ILE A 1 86 ? -14.637 -5.718 31.364 1.00 68.06 86 ILE A O 1
ATOM 665 N N . GLU A 1 87 ? -12.576 -5.775 30.482 1.00 63.31 87 GLU A N 1
ATOM 666 C CA . GLU A 1 87 ? -12.665 -7.143 29.944 1.00 63.31 87 GLU A CA 1
ATOM 667 C C . GLU A 1 87 ? -12.447 -8.176 31.059 1.00 63.31 87 GLU A C 1
ATOM 669 O O . GLU A 1 87 ? -11.448 -8.120 31.779 1.00 63.31 87 GLU A O 1
ATOM 674 N N . LYS A 1 88 ? -13.385 -9.121 31.233 1.00 58.28 88 LYS A N 1
ATOM 675 C CA . LYS A 1 88 ? -13.254 -10.177 32.251 1.00 58.28 88 LYS A CA 1
ATOM 676 C C . LYS A 1 88 ? -12.431 -11.327 31.652 1.00 58.28 88 LYS A C 1
ATOM 678 O O . LYS A 1 88 ? -12.977 -12.145 30.923 1.00 58.28 88 LYS A O 1
ATOM 683 N N . ASN A 1 89 ? -11.130 -11.394 31.943 1.00 53.59 89 ASN A N 1
ATOM 684 C CA . ASN A 1 89 ? -10.330 -12.575 31.604 1.00 53.59 89 ASN A CA 1
ATOM 685 C C . ASN A 1 89 ? -10.744 -13.734 32.533 1.00 53.59 89 ASN A C 1
ATOM 687 O O . ASN A 1 89 ? -10.741 -13.585 33.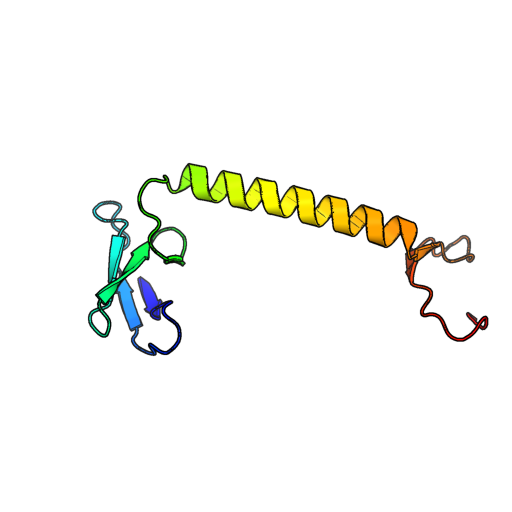758 1.00 53.59 89 ASN A O 1
ATOM 691 N N . ASP A 1 90 ? -11.183 -14.846 31.950 1.00 52.66 90 ASP A N 1
ATOM 692 C CA . ASP A 1 90 ? -11.799 -15.981 32.640 1.00 52.66 90 ASP A CA 1
ATOM 693 C C . ASP A 1 90 ? -10.769 -16.649 33.576 1.00 52.66 90 ASP A C 1
ATOM 695 O O . ASP A 1 90 ? -9.857 -17.342 33.124 1.00 52.66 90 ASP A O 1
ATOM 699 N N . GLY A 1 91 ? -10.844 -16.383 34.889 1.00 53.72 91 GLY A N 1
ATOM 700 C CA . GLY A 1 91 ? -9.903 -16.998 35.835 1.00 53.72 91 GLY A CA 1
ATOM 701 C C . GLY A 1 91 ? -9.939 -16.587 37.311 1.00 53.72 91 GLY A C 1
ATOM 702 O O . GLY A 1 91 ? -9.454 -17.360 38.132 1.00 53.72 91 GLY A O 1
ATOM 703 N N . CYS A 1 92 ? -10.493 -15.435 37.711 1.00 55.16 92 CYS A N 1
ATOM 704 C CA . CYS A 1 92 ? -10.614 -15.098 39.141 1.00 55.16 92 CYS A CA 1
ATOM 705 C C . CYS A 1 92 ? -11.615 -13.956 39.396 1.00 55.16 92 CYS A C 1
ATOM 707 O O . CYS A 1 92 ? -11.498 -12.880 38.816 1.00 55.16 92 CYS A O 1
ATOM 709 N N . ASP A 1 93 ? -12.577 -14.167 40.299 1.00 51.91 93 ASP A N 1
ATOM 710 C CA . ASP A 1 93 ? -13.606 -13.193 40.714 1.00 51.91 93 ASP A CA 1
ATOM 711 C C . ASP A 1 93 ? -13.100 -12.193 41.780 1.00 51.91 93 ASP A C 1
ATOM 713 O O . ASP A 1 93 ? -13.807 -11.849 42.723 1.00 51.91 93 ASP A O 1
ATOM 717 N N . HIS A 1 94 ? -11.859 -11.718 41.652 1.00 53.38 94 HIS A N 1
ATOM 718 C CA . HIS A 1 94 ? -11.291 -10.718 42.562 1.00 53.38 94 HIS A CA 1
ATOM 719 C C . HIS A 1 94 ? -10.809 -9.494 41.780 1.00 53.38 94 HIS A C 1
ATOM 721 O O . HIS A 1 94 ? -9.618 -9.312 41.542 1.00 53.38 94 HIS A O 1
ATOM 727 N N . MET A 1 95 ? -11.764 -8.665 41.350 1.00 56.31 95 MET A N 1
ATOM 728 C CA . MET A 1 95 ? -11.481 -7.293 40.926 1.00 56.31 95 MET A CA 1
ATOM 729 C C . MET A 1 95 ? -11.654 -6.384 42.146 1.00 56.31 95 MET A C 1
ATOM 731 O O . MET A 1 95 ? -12.782 -6.177 42.592 1.00 56.31 95 MET A O 1
ATOM 735 N N . THR A 1 96 ? -10.539 -5.912 42.707 1.00 52.16 96 THR A N 1
ATOM 736 C CA . THR A 1 96 ? -10.483 -4.803 43.679 1.00 52.16 96 THR A CA 1
ATOM 737 C C . THR A 1 96 ? -10.050 -3.534 42.986 1.00 52.16 96 THR A C 1
ATOM 739 O O . THR A 1 96 ? -9.064 -3.638 42.220 1.00 52.16 96 THR A O 1
#

Organism: NCBI:txid1168544

pLDDT: mean 71.82, std 10.6, range [51.66, 89.62]

Radius of gyration: 22.66 Å; chains: 1; bounding box: 36×30×60 Å

Secondary structure (DSSP, 8-state):
-EEE--STT---EEEPP--SS-SEEE-TTT--EEETTTTEE--TT--HHHHHHHHHHHHHHHHHHHHHHHHHHEEE-SSTTT--EEE--TT-----

Sequence (96 aa):
MFRYCLRSGCESGQIYDSGVEGNISRSNACDFLTFTIHDEAFHAGETCEDHDKRKTSQRNVEDDASAEVNKSTTKKCPETTCGVNIEKNDGCDHMT

InterPro domains:
  IPR044066 TRIAD supradomain [PS51873] (1-96)